Protein AF-A0A5A5RUM7-F1 (afdb_monomer_lite)

Secondary structu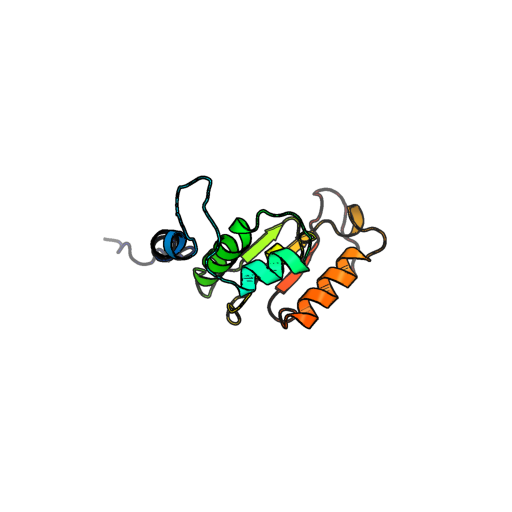re (DSSP, 8-state):
------------S-HHHHHHHGGGGEETTTSTT-EES-HHHHHHHHHH---S-TTHHHHHHHHHHT--TT--EEEESTT-HHHHHHHHTT-TT--EEEEE-HHHH-TTSHHHHHHHHHHHHTT-TTTEEEEEPPPTTSPPPP-

pLDDT: mean 83.19, std 17.46, range [32.47, 97.88]

Structure (mmCIF, N/CA/C/O backbone):
data_AF-A0A5A5RUM7-F1
#
_entry.id   AF-A0A5A5RUM7-F1
#
loop_
_atom_site.group_PDB
_atom_site.id
_atom_site.type_symbol
_atom_site.label_atom_id
_atom_site.label_alt_id
_atom_site.label_comp_id
_atom_site.label_asym_id
_atom_site.label_entity_id
_atom_site.label_seq_id
_atom_site.pdbx_PDB_ins_code
_atom_site.Cartn_x
_atom_site.Cartn_y
_atom_site.Cartn_z
_atom_site.occupancy
_atom_site.B_iso_or_equiv
_atom_site.auth_seq_id
_atom_site.auth_comp_id
_atom_site.auth_asym_id
_atom_site.auth_atom_id
_atom_site.pdbx_PDB_model_num
ATOM 1 N N . MET A 1 1 ? -45.996 -14.470 -1.135 1.00 35.06 1 MET A N 1
ATOM 2 C CA . MET A 1 1 ? -45.220 -14.104 0.067 1.00 35.06 1 MET A CA 1
ATOM 3 C C . MET A 1 1 ? -43.855 -14.765 -0.068 1.00 35.06 1 MET A C 1
ATOM 5 O O . MET A 1 1 ? -43.689 -15.907 0.328 1.00 35.06 1 MET A O 1
ATOM 9 N N . ILE A 1 2 ? -42.932 -14.109 -0.771 1.00 39.34 2 ILE A N 1
ATOM 10 C CA . ILE A 1 2 ? -41.553 -14.582 -0.943 1.00 39.34 2 ILE A CA 1
ATOM 11 C C . ILE A 1 2 ? -40.723 -13.673 -0.042 1.00 39.34 2 ILE A C 1
ATOM 13 O O . ILE A 1 2 ? -40.759 -12.455 -0.217 1.00 39.34 2 ILE A O 1
ATOM 17 N N . LYS A 1 3 ? -40.094 -14.249 0.985 1.00 40.69 3 LYS A N 1
ATOM 18 C CA . LYS A 1 3 ? -39.216 -13.523 1.906 1.00 40.69 3 LYS A CA 1
ATOM 19 C C . LYS A 1 3 ? -38.033 -12.973 1.110 1.00 40.69 3 LYS A C 1
ATOM 21 O O . LYS A 1 3 ? -37.339 -13.731 0.444 1.00 40.69 3 LYS A O 1
ATOM 26 N N . GLY A 1 4 ? -37.863 -11.655 1.143 1.00 46.56 4 GLY A N 1
ATOM 27 C CA . GLY A 1 4 ? -36.764 -10.930 0.507 1.00 46.56 4 GLY A CA 1
ATOM 28 C C . GLY A 1 4 ? -35.535 -10.855 1.408 1.00 46.56 4 GLY A C 1
ATOM 29 O O . GLY A 1 4 ? -35.043 -9.763 1.669 1.00 46.56 4 GLY A O 1
ATOM 30 N N . GLU A 1 5 ? -35.076 -11.999 1.899 1.00 52.84 5 GLU A N 1
ATOM 31 C CA . GLU A 1 5 ? -33.817 -12.143 2.634 1.00 52.84 5 GLU A CA 1
ATOM 32 C C . GLU A 1 5 ? -32.883 -12.993 1.759 1.00 52.84 5 GLU A C 1
ATOM 34 O O . GLU A 1 5 ? -33.361 -13.838 1.012 1.00 52.84 5 GLU A O 1
ATOM 39 N N . ASP A 1 6 ? -31.582 -12.708 1.788 1.00 45.00 6 ASP A N 1
ATOM 40 C CA . ASP A 1 6 ? -30.519 -13.276 0.932 1.00 45.00 6 ASP A CA 1
ATOM 41 C C . ASP A 1 6 ? -30.235 -12.549 -0.392 1.00 45.00 6 ASP A C 1
ATOM 43 O O . ASP A 1 6 ? -29.806 -13.132 -1.387 1.00 45.00 6 ASP A O 1
ATOM 47 N N . ARG A 1 7 ? -30.310 -11.213 -0.385 1.00 50.25 7 ARG A N 1
ATOM 48 C CA . ARG A 1 7 ? -29.242 -10.479 -1.076 1.00 50.25 7 ARG A CA 1
ATOM 49 C C . ARG A 1 7 ? -28.060 -10.456 -0.121 1.00 50.25 7 ARG A C 1
ATOM 51 O O . ARG A 1 7 ? -28.063 -9.661 0.816 1.00 50.25 7 ARG A O 1
ATOM 58 N N . HIS A 1 8 ? -27.066 -11.313 -0.357 1.00 49.88 8 HIS A N 1
ATOM 59 C CA . HIS A 1 8 ? -25.702 -11.048 0.091 1.00 49.88 8 HIS A CA 1
ATOM 60 C C . HIS A 1 8 ? -25.313 -9.680 -0.482 1.00 49.88 8 HIS A C 1
ATOM 62 O O . HIS A 1 8 ? -24.797 -9.574 -1.592 1.00 49.88 8 HIS A O 1
ATOM 68 N N . PHE A 1 9 ? -25.624 -8.604 0.239 1.00 50.50 9 PHE A N 1
ATOM 69 C CA . PHE A 1 9 ? -24.891 -7.364 0.091 1.00 50.50 9 PHE A CA 1
ATOM 70 C C . PHE A 1 9 ? -23.480 -7.731 0.530 1.00 50.50 9 PHE A C 1
ATOM 72 O O . PHE A 1 9 ? -23.192 -7.770 1.724 1.00 50.50 9 PHE A O 1
ATOM 79 N N . CYS A 1 10 ? -22.642 -8.101 -0.443 1.00 52.59 10 CYS A N 1
ATOM 80 C CA . CYS A 1 10 ? -21.201 -7.993 -0.314 1.00 52.59 10 CYS A CA 1
ATOM 81 C C . CYS A 1 10 ? -20.996 -6.569 0.194 1.00 52.59 10 CYS A C 1
ATOM 83 O O . CYS A 1 10 ? -21.284 -5.601 -0.519 1.00 52.59 10 CYS A O 1
ATOM 85 N N . LYS A 1 11 ? -20.710 -6.437 1.492 1.00 63.25 11 LYS A N 1
ATOM 86 C CA . LYS A 1 11 ? -20.293 -5.154 2.021 1.00 63.25 11 LYS A CA 1
ATOM 87 C C . LYS A 1 11 ? -19.013 -4.894 1.248 1.00 63.25 11 LYS A C 1
ATOM 89 O O . LYS A 1 11 ? -18.061 -5.638 1.410 1.00 63.25 11 LYS A O 1
ATOM 94 N N . SER A 1 12 ? -19.027 -3.922 0.348 1.00 79.44 12 SER A N 1
ATOM 95 C CA . SER A 1 12 ? -17.774 -3.407 -0.180 1.00 79.44 12 SER A CA 1
ATOM 96 C C . SER A 1 12 ? -16.943 -2.859 0.989 1.00 79.44 12 SER A C 1
ATOM 98 O O . SER A 1 12 ? -17.486 -2.729 2.095 1.00 79.44 12 SER A O 1
ATOM 100 N N . MET A 1 13 ? -15.683 -2.493 0.747 1.00 89.44 13 MET A N 1
ATOM 101 C CA . MET A 1 13 ? -14.801 -1.760 1.669 1.00 89.44 13 MET A CA 1
ATOM 102 C C . MET A 1 13 ? -15.594 -0.943 2.696 1.00 89.44 13 MET A C 1
ATOM 104 O O . MET A 1 13 ? -16.525 -0.225 2.313 1.00 89.44 13 MET A O 1
ATOM 108 N N . ASP A 1 14 ? -15.232 -1.041 3.981 1.00 94.00 14 ASP A N 1
ATOM 109 C CA . ASP A 1 14 ? -15.884 -0.320 5.080 1.00 94.00 14 ASP A CA 1
ATOM 110 C C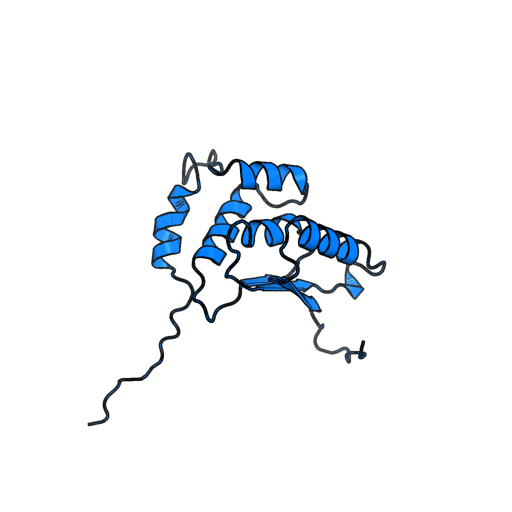 . ASP A 1 14 ? -15.710 1.195 4.904 1.00 94.00 14 ASP A C 1
ATOM 112 O O . ASP A 1 14 ? -14.806 1.837 5.444 1.00 94.00 14 ASP A O 1
ATOM 116 N N . LEU A 1 15 ? -16.582 1.758 4.071 1.00 92.69 15 LEU A N 1
ATOM 117 C CA . LEU A 1 15 ? -16.517 3.136 3.624 1.00 92.69 15 LEU A CA 1
ATOM 118 C C . LEU A 1 15 ? -16.783 4.085 4.785 1.00 92.69 15 LEU A C 1
ATOM 120 O O . LEU A 1 15 ? -16.205 5.166 4.833 1.00 92.69 15 LEU A O 1
ATOM 124 N N . GLN A 1 16 ? -17.624 3.671 5.733 1.00 94.38 16 GLN A N 1
ATOM 125 C CA . GLN A 1 16 ? -17.881 4.449 6.931 1.00 94.38 16 GLN A CA 1
ATOM 126 C C . GLN A 1 16 ? -16.600 4.573 7.760 1.00 94.38 16 GLN A C 1
ATOM 128 O O . GLN A 1 16 ? -16.158 5.690 8.024 1.00 94.38 16 GLN A O 1
ATOM 133 N N . LYS A 1 17 ? -15.944 3.449 8.078 1.00 95.75 17 LYS A N 1
ATOM 134 C CA . LYS A 1 17 ? -14.659 3.451 8.788 1.00 95.75 17 LYS A CA 1
ATOM 135 C C . LYS A 1 17 ? -13.600 4.258 8.038 1.00 95.75 17 LYS A C 1
ATOM 137 O O . LYS A 1 17 ? -12.864 5.014 8.669 1.00 95.75 17 LYS A O 1
ATOM 142 N N . PHE A 1 18 ? -13.525 4.124 6.713 1.00 96.81 18 PHE A N 1
ATOM 143 C CA . PHE A 1 18 ? -12.581 4.882 5.894 1.00 96.81 18 PHE A CA 1
ATOM 144 C C . PHE A 1 18 ? -12.810 6.393 6.026 1.00 96.81 18 PHE A C 1
ATOM 146 O O . PHE A 1 18 ? -11.884 7.122 6.371 1.00 96.81 18 PHE A O 1
ATOM 153 N N . LEU A 1 19 ? -14.043 6.868 5.818 1.00 96.25 19 LEU A N 1
ATOM 154 C CA . LEU A 1 19 ? -14.380 8.294 5.889 1.00 96.25 19 LEU A CA 1
ATOM 155 C C . LEU A 1 19 ? -14.189 8.876 7.296 1.00 96.25 19 LEU A C 1
ATOM 157 O O . LEU A 1 19 ? -13.737 10.011 7.428 1.00 96.25 19 LEU A O 1
ATOM 161 N N . GLU A 1 20 ? -14.493 8.105 8.342 1.00 97.75 20 GLU A N 1
ATOM 162 C CA . GLU A 1 20 ? -14.311 8.526 9.736 1.00 97.75 20 GLU A CA 1
ATOM 163 C C . GLU A 1 20 ? -12.829 8.615 10.132 1.00 97.75 20 GLU A C 1
ATOM 165 O O . GLU A 1 20 ? -12.432 9.525 10.868 1.00 97.75 20 GLU A O 1
ATOM 170 N N . LYS A 1 21 ? -11.997 7.681 9.654 1.00 97.88 21 LYS A N 1
ATOM 171 C CA . LYS A 1 21 ? -10.576 7.597 10.025 1.00 97.88 21 LYS A CA 1
ATOM 172 C C . LYS A 1 21 ? -9.648 8.412 9.137 1.00 97.88 21 LYS A C 1
ATOM 174 O O . LYS A 1 21 ? -8.554 8.745 9.590 1.00 97.88 21 LYS A O 1
ATOM 179 N N . LEU A 1 22 ? -10.051 8.734 7.908 1.00 96.88 22 LEU A N 1
ATOM 180 C CA . LEU A 1 22 ? -9.183 9.412 6.947 1.00 96.88 22 LEU A CA 1
ATOM 181 C C . LEU A 1 22 ? -8.674 10.770 7.454 1.00 96.88 22 LEU A C 1
ATOM 183 O O . LEU A 1 22 ? -7.459 10.960 7.429 1.00 96.88 22 LEU A O 1
ATOM 187 N N . PRO A 1 23 ? -9.512 11.674 8.004 1.00 97.38 23 PRO A N 1
ATOM 188 C CA . PRO A 1 23 ? -9.024 12.936 8.563 1.00 97.38 23 PRO A CA 1
ATOM 189 C C . PRO A 1 23 ? -7.996 12.755 9.685 1.00 97.38 23 PRO A C 1
ATOM 191 O O . PRO A 1 23 ? -7.132 13.601 9.871 1.00 97.38 23 PRO A O 1
ATOM 194 N N . GLN A 1 24 ? -8.065 11.639 10.416 1.00 97.50 24 GLN A N 1
ATOM 195 C CA . GLN A 1 24 ? -7.183 11.332 11.547 1.00 97.50 24 GLN A CA 1
ATOM 196 C C . GLN A 1 24 ? -5.788 10.867 11.109 1.00 97.50 24 GLN A C 1
ATOM 198 O O . GLN A 1 24 ? -4.930 10.663 11.960 1.00 97.50 24 GLN A O 1
ATOM 203 N N . GLN A 1 25 ? -5.560 10.664 9.807 1.00 96.94 25 GLN A N 1
ATOM 204 C CA . GLN A 1 25 ? -4.245 10.306 9.267 1.00 96.94 25 GLN A CA 1
ATOM 205 C C . GLN A 1 25 ? -3.371 11.533 8.974 1.00 96.94 25 GLN A C 1
ATOM 207 O O . GLN A 1 25 ? -2.193 11.378 8.643 1.00 96.94 25 GLN A O 1
ATOM 212 N N . TYR A 1 26 ? -3.931 12.742 9.091 1.00 96.75 26 TYR A N 1
ATOM 213 C CA . TYR A 1 26 ? -3.279 13.972 8.664 1.00 96.75 26 TYR A CA 1
ATOM 214 C C . TYR A 1 26 ? -3.368 15.079 9.710 1.00 96.75 26 TYR A C 1
ATOM 216 O O . TYR A 1 26 ? -4.381 15.246 10.389 1.00 96.75 26 TYR A O 1
ATOM 224 N N . GLN A 1 27 ? -2.311 15.881 9.784 1.00 96.69 27 GLN A N 1
ATOM 225 C CA . GLN A 1 27 ? -2.348 17.191 10.426 1.00 96.69 27 GLN A CA 1
ATOM 226 C C . GLN A 1 27 ? -2.967 18.198 9.455 1.00 96.69 27 GLN A C 1
ATOM 228 O O . GLN A 1 27 ? -2.820 18.054 8.239 1.00 96.69 27 GLN A O 1
ATOM 233 N N . ASP A 1 28 ? -3.657 19.209 9.988 1.00 95.38 28 ASP A N 1
ATOM 234 C CA . ASP A 1 28 ? -4.290 20.280 9.207 1.00 95.38 28 ASP A CA 1
ATOM 235 C C . ASP A 1 28 ? -5.203 19.768 8.075 1.00 95.38 28 ASP A C 1
ATOM 237 O O . ASP A 1 28 ? -5.189 20.278 6.951 1.00 95.38 28 ASP A O 1
ATOM 241 N N . TRP A 1 29 ? -6.003 18.733 8.358 1.00 95.19 29 TRP A N 1
ATOM 242 C CA . TRP A 1 29 ? -6.921 18.136 7.385 1.00 95.19 29 TRP A CA 1
ATOM 243 C C . TRP A 1 29 ? -7.795 19.188 6.680 1.00 95.19 29 TRP A C 1
ATOM 245 O O . TRP A 1 29 ? -8.413 20.043 7.315 1.00 95.19 29 TRP A O 1
ATOM 255 N N . GLY A 1 30 ? -7.865 19.103 5.348 1.00 91.94 30 GLY A N 1
ATOM 256 C CA . GLY A 1 30 ? -8.619 20.038 4.506 1.00 91.94 30 GLY A CA 1
ATOM 257 C C . GLY A 1 30 ? -7.890 21.349 4.177 1.00 91.94 30 GLY A C 1
ATOM 258 O O . GLY A 1 30 ? -8.422 22.158 3.417 1.00 91.94 30 GLY A O 1
ATOM 259 N N . SER A 1 31 ? -6.679 21.560 4.699 1.00 94.62 31 SER A N 1
ATOM 260 C CA . SER A 1 31 ? -5.817 22.702 4.372 1.00 94.62 31 SER A CA 1
ATOM 261 C C . SER A 1 31 ? -4.834 22.373 3.238 1.00 94.62 31 SER A C 1
ATOM 263 O O . SER A 1 31 ? -4.384 21.232 3.129 1.00 94.62 31 SER A O 1
ATOM 265 N N . PRO A 1 32 ? -4.378 23.362 2.444 1.00 89.94 32 PRO A N 1
ATOM 266 C CA . PRO A 1 32 ? -3.219 23.197 1.560 1.00 89.94 32 PRO A CA 1
ATOM 267 C C . PRO A 1 32 ? -1.920 22.806 2.288 1.00 89.94 32 PRO A C 1
ATOM 269 O O . PRO A 1 32 ? -0.984 22.331 1.651 1.00 89.94 32 PRO A O 1
ATOM 272 N N . LEU A 1 33 ? -1.850 23.023 3.607 1.00 90.50 33 LEU A N 1
ATOM 273 C CA . LEU A 1 33 ? -0.704 22.662 4.452 1.00 90.50 33 LEU A CA 1
ATOM 274 C C . LEU A 1 33 ? -0.792 21.241 5.030 1.00 90.50 33 LEU A C 1
ATOM 276 O O . LEU A 1 33 ? 0.089 20.841 5.788 1.00 90.50 33 LEU A O 1
ATOM 280 N N . MET A 1 34 ? -1.828 20.481 4.664 1.00 93.31 34 MET A N 1
ATOM 281 C CA . MET A 1 34 ? -2.051 19.123 5.145 1.00 93.31 34 MET A CA 1
ATOM 282 C C . MET A 1 34 ? -0.808 18.240 4.971 1.00 93.31 34 MET A C 1
ATOM 284 O O . MET A 1 34 ? -0.137 18.256 3.930 1.00 93.31 34 MET A O 1
ATOM 288 N N . SER A 1 35 ? -0.514 17.452 6.003 1.00 92.50 35 SER A N 1
ATOM 289 C CA . SER A 1 35 ? 0.635 16.546 6.022 1.00 92.50 35 SER A CA 1
ATOM 290 C C . SER A 1 35 ? 0.320 15.235 6.747 1.00 92.50 35 SER A C 1
ATOM 292 O O . SER A 1 35 ? -0.535 15.228 7.636 1.00 92.50 35 SER A O 1
ATOM 294 N N . PRO A 1 36 ? 0.968 14.114 6.379 1.00 93.19 36 PRO A N 1
ATOM 295 C CA . PRO A 1 36 ? 0.792 12.841 7.070 1.00 93.19 36 PRO A CA 1
ATOM 296 C C . PRO A 1 36 ? 1.203 12.922 8.541 1.00 93.19 36 PRO A C 1
ATOM 298 O O . PRO A 1 36 ? 2.196 13.563 8.875 1.00 93.19 36 PRO A O 1
ATOM 301 N N . ILE A 1 37 ? 0.487 12.209 9.411 1.00 95.56 37 ILE A N 1
ATOM 302 C CA . ILE A 1 37 ? 0.902 12.020 10.810 1.00 95.56 37 ILE A CA 1
ATOM 303 C C . ILE A 1 37 ? 1.931 10.890 10.940 1.00 95.56 37 ILE A C 1
ATOM 305 O O . ILE A 1 37 ? 2.830 10.978 11.772 1.00 95.56 37 ILE A O 1
ATOM 309 N N . SER A 1 38 ? 1.814 9.824 10.138 1.00 93.19 38 SER A N 1
ATOM 310 C CA . SER A 1 38 ? 2.719 8.671 10.227 1.00 93.19 38 SER A CA 1
ATOM 311 C C . SER A 1 38 ? 4.127 9.025 9.745 1.00 93.19 38 SER A C 1
ATOM 313 O O . SER A 1 38 ? 4.357 9.285 8.560 1.00 93.19 38 SER A O 1
ATOM 315 N N . GLU A 1 39 ? 5.084 8.964 10.668 1.00 91.31 39 GLU A N 1
ATOM 316 C CA . GLU A 1 39 ? 6.505 9.141 10.375 1.00 91.31 39 GLU A CA 1
ATOM 317 C C . GLU A 1 39 ? 7.030 8.013 9.478 1.00 91.31 39 GLU A C 1
ATOM 319 O O . GLU A 1 39 ? 7.743 8.275 8.516 1.00 91.31 39 GLU A O 1
ATOM 324 N N . GLN A 1 40 ? 6.611 6.766 9.711 1.00 91.19 40 GLN A N 1
ATOM 325 C CA . GLN A 1 40 ? 7.054 5.602 8.936 1.00 91.19 40 GLN A CA 1
ATOM 326 C C . GLN A 1 40 ? 6.657 5.717 7.462 1.00 91.19 40 GLN A C 1
ATOM 328 O O . GLN A 1 40 ? 7.489 5.516 6.579 1.00 91.19 40 GLN A O 1
ATOM 333 N N . LEU A 1 41 ? 5.403 6.090 7.182 1.00 89.88 41 LEU A N 1
ATOM 334 C CA . LEU A 1 41 ? 4.937 6.292 5.808 1.00 89.88 41 LEU A CA 1
ATOM 335 C C . LEU A 1 41 ? 5.587 7.520 5.158 1.00 89.88 41 LEU A C 1
ATOM 337 O O . LEU A 1 41 ? 5.840 7.510 3.953 1.00 89.88 41 LEU A O 1
ATOM 341 N N . THR A 1 42 ? 5.911 8.547 5.946 1.00 88.56 42 THR A N 1
ATOM 342 C CA . THR A 1 42 ? 6.662 9.716 5.468 1.00 88.56 42 THR A CA 1
ATOM 343 C C . THR A 1 42 ? 8.079 9.317 5.054 1.00 88.56 42 THR A C 1
ATOM 345 O O . THR A 1 42 ? 8.464 9.549 3.909 1.00 88.56 42 THR A O 1
ATOM 348 N N . LEU A 1 43 ? 8.811 8.608 5.916 1.00 88.25 43 LEU A N 1
ATOM 349 C CA . LEU A 1 43 ? 10.153 8.093 5.624 1.00 88.25 43 LEU A CA 1
ATOM 350 C C . LEU A 1 43 ? 10.152 7.125 4.432 1.00 88.25 43 LEU A C 1
ATOM 352 O O . LEU A 1 43 ? 11.049 7.167 3.589 1.00 88.25 43 LEU A O 1
ATOM 356 N N . LEU A 1 44 ? 9.127 6.274 4.311 1.00 87.38 44 LEU A N 1
ATOM 357 C CA . LEU A 1 44 ? 8.955 5.397 3.151 1.00 87.38 44 LEU A CA 1
ATOM 358 C C . LEU A 1 44 ? 8.781 6.205 1.854 1.00 87.38 44 LEU A C 1
ATOM 360 O O . LEU A 1 44 ? 9.351 5.845 0.819 1.00 87.38 44 LEU A O 1
ATOM 364 N N . SER A 1 45 ? 8.018 7.302 1.895 1.00 84.94 45 SER A N 1
ATOM 365 C CA . SER A 1 45 ? 7.824 8.180 0.733 1.00 84.94 45 SER A CA 1
ATOM 366 C C . SER A 1 45 ? 9.126 8.855 0.297 1.00 84.94 45 SER A C 1
ATOM 368 O O . SER A 1 45 ? 9.413 8.928 -0.897 1.00 84.94 45 SER A O 1
ATOM 370 N N . GLU A 1 46 ? 9.969 9.241 1.256 1.00 84.12 46 GLU A N 1
ATOM 371 C CA . GLU A 1 46 ? 11.287 9.822 0.997 1.00 84.12 46 GLU A CA 1
ATOM 372 C C . GLU A 1 46 ? 12.263 8.783 0.426 1.00 84.12 46 GLU A C 1
ATOM 374 O O . GLU A 1 46 ? 12.939 9.051 -0.569 1.00 84.12 46 GLU A O 1
ATOM 379 N N . LYS A 1 47 ? 12.294 7.568 0.998 1.00 80.19 47 LYS A N 1
ATOM 380 C CA . LYS A 1 47 ? 13.183 6.473 0.566 1.00 80.19 47 LYS A CA 1
ATOM 381 C C . LYS A 1 47 ? 12.868 5.988 -0.845 1.00 80.19 47 LYS A C 1
ATOM 383 O O . LYS A 1 47 ? 13.773 5.668 -1.612 1.00 80.19 47 LYS A O 1
ATOM 388 N N . THR A 1 48 ? 11.587 5.884 -1.188 1.00 74.62 48 THR A N 1
ATOM 389 C CA . THR A 1 48 ? 11.184 5.255 -2.453 1.00 74.62 48 THR A CA 1
ATOM 390 C C . THR A 1 48 ? 11.354 6.175 -3.660 1.00 74.62 48 THR A C 1
ATOM 392 O O . THR A 1 48 ? 11.314 5.669 -4.784 1.00 74.62 48 THR A O 1
ATOM 395 N N . ALA A 1 49 ? 11.577 7.487 -3.447 1.00 60.06 49 ALA A N 1
ATOM 396 C CA . ALA A 1 49 ? 11.826 8.546 -4.444 1.00 60.06 49 ALA A CA 1
ATOM 397 C C . ALA A 1 49 ? 10.862 8.560 -5.651 1.00 60.06 49 ALA A C 1
ATOM 399 O O . ALA A 1 49 ? 11.052 9.283 -6.632 1.00 60.06 49 ALA A O 1
ATOM 400 N N . SER A 1 50 ? 9.809 7.750 -5.598 1.00 58.19 50 SER A N 1
ATOM 401 C CA . SER A 1 50 ? 8.786 7.659 -6.610 1.00 58.19 50 SER A CA 1
ATOM 402 C C . SER A 1 50 ? 7.782 8.745 -6.303 1.00 58.19 50 SER A C 1
ATOM 404 O O . SER A 1 50 ? 7.252 8.779 -5.200 1.00 58.19 50 SER A O 1
ATOM 406 N N . TYR A 1 51 ? 7.496 9.597 -7.284 1.00 53.94 51 TYR A N 1
ATOM 407 C CA . TYR A 1 51 ? 6.322 10.461 -7.258 1.00 53.94 51 TYR A CA 1
ATOM 408 C C . TYR A 1 51 ? 5.093 9.553 -7.065 1.00 53.94 51 TYR A C 1
ATOM 410 O O . TYR A 1 51 ? 4.698 8.824 -7.985 1.00 53.94 51 TYR A O 1
ATOM 418 N N . PRO A 1 52 ? 4.543 9.492 -5.852 1.00 62.38 52 PRO A N 1
ATOM 419 C CA . PRO A 1 52 ? 3.359 10.283 -5.564 1.00 62.38 52 PRO A CA 1
ATOM 420 C C . PRO A 1 52 ? 3.590 11.311 -4.456 1.00 62.38 52 PRO A C 1
ATOM 422 O O . PRO A 1 52 ? 4.605 11.313 -3.771 1.00 62.38 52 PRO A O 1
ATOM 425 N N . ASP A 1 53 ? 2.602 12.186 -4.300 1.00 72.12 53 ASP A N 1
ATOM 426 C CA . ASP A 1 53 ? 2.457 13.070 -3.147 1.00 72.12 53 ASP A CA 1
ATOM 427 C C . ASP A 1 53 ? 2.576 12.259 -1.838 1.00 72.12 53 ASP A C 1
ATOM 429 O O . ASP A 1 53 ? 1.909 11.232 -1.698 1.00 72.12 53 ASP A O 1
ATOM 433 N N . ARG A 1 54 ? 3.401 12.713 -0.879 1.00 81.44 54 ARG A N 1
ATOM 434 C CA . ARG A 1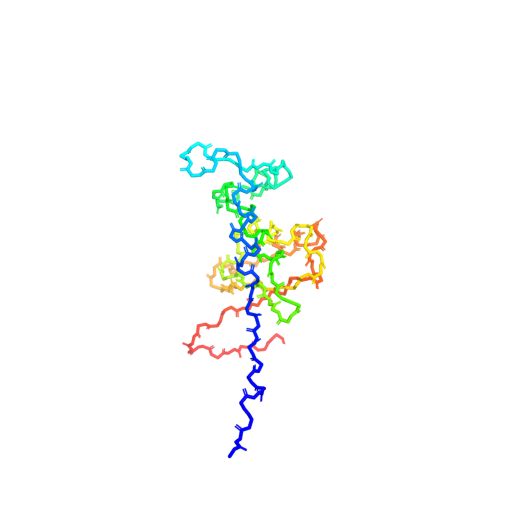 54 ? 3.548 12.134 0.478 1.00 81.44 54 ARG A CA 1
ATOM 435 C C . ARG A 1 54 ? 2.200 11.8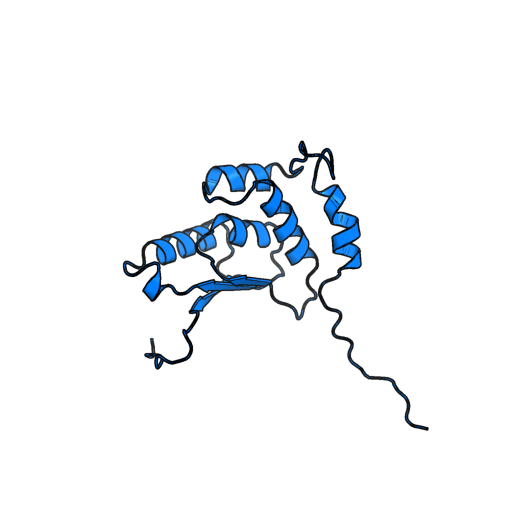93 1.165 1.00 81.44 54 ARG A C 1
ATOM 437 O O . ARG A 1 54 ? 2.055 10.980 1.972 1.00 81.44 54 ARG A O 1
ATOM 444 N N . ASN A 1 55 ? 1.191 12.684 0.805 1.00 89.00 55 ASN A N 1
ATOM 445 C CA . ASN A 1 55 ? -0.162 12.554 1.319 1.00 89.00 55 ASN A CA 1
ATOM 446 C C . ASN A 1 55 ? -0.888 11.298 0.816 1.00 89.00 55 ASN A C 1
ATOM 448 O O . ASN A 1 55 ? -1.866 10.883 1.428 1.00 89.00 55 ASN A O 1
ATOM 452 N N . LEU A 1 56 ? -0.436 10.667 -0.269 1.00 91.00 56 LEU A N 1
ATOM 453 C CA . LEU A 1 56 ? -1.097 9.497 -0.844 1.00 91.00 56 LEU A CA 1
ATOM 454 C C . LEU A 1 56 ? -0.897 8.232 -0.001 1.00 91.00 56 LEU A C 1
ATOM 456 O O . LEU A 1 56 ? -1.781 7.382 0.040 1.00 91.00 56 LEU A O 1
ATOM 460 N N . PHE A 1 57 ? 0.248 8.082 0.665 1.00 93.44 57 PHE A N 1
ATOM 461 C CA . PHE A 1 57 ? 0.599 6.825 1.331 1.00 93.44 57 PHE A CA 1
ATOM 462 C C . PHE A 1 57 ? -0.362 6.468 2.477 1.00 93.44 57 PHE A C 1
ATOM 464 O O . PHE A 1 57 ? -0.905 5.363 2.441 1.00 93.44 57 PHE A O 1
ATOM 471 N N . PRO A 1 58 ? -0.677 7.376 3.427 1.00 94.44 58 PRO A N 1
ATOM 472 C CA . PRO A 1 58 ? -1.668 7.085 4.465 1.00 94.44 58 PRO A CA 1
ATOM 473 C C . PRO A 1 58 ? -3.073 6.822 3.911 1.00 94.44 58 PRO A C 1
ATOM 475 O O . PRO A 1 58 ? -3.795 5.990 4.453 1.00 94.44 58 PRO A O 1
ATOM 478 N N . LEU A 1 59 ? -3.456 7.483 2.811 1.00 95.38 59 LEU A N 1
ATOM 479 C CA . LEU A 1 59 ? -4.746 7.261 2.151 1.00 95.38 59 LEU A CA 1
ATOM 480 C C . LEU A 1 59 ? -4.849 5.823 1.629 1.00 95.38 59 LEU A C 1
ATOM 482 O O . LEU A 1 59 ? -5.833 5.140 1.907 1.00 95.38 59 LEU A O 1
ATOM 486 N N . LEU A 1 60 ? -3.841 5.363 0.882 1.00 95.44 60 LEU A N 1
ATOM 487 C CA . LEU A 1 60 ? -3.822 4.004 0.335 1.00 95.44 60 LEU A CA 1
ATOM 488 C C . LEU A 1 60 ? -3.744 2.957 1.444 1.00 95.44 60 LEU A C 1
ATOM 490 O O . LEU A 1 60 ? -4.477 1.972 1.405 1.00 95.44 60 LEU A O 1
ATOM 494 N N . ASN A 1 61 ? -2.907 3.202 2.450 1.00 96.50 61 ASN A N 1
ATOM 495 C CA . ASN A 1 61 ? -2.782 2.333 3.610 1.00 96.50 61 ASN A CA 1
ATOM 496 C C . ASN A 1 61 ? -4.120 2.157 4.345 1.00 96.50 61 ASN A C 1
ATOM 498 O O . ASN A 1 61 ? -4.550 1.035 4.617 1.00 96.50 61 ASN A O 1
ATOM 502 N N . LEU A 1 62 ? -4.830 3.263 4.595 1.00 97.62 62 LEU A N 1
ATOM 503 C CA . LEU A 1 62 ? -6.135 3.222 5.245 1.00 97.62 62 LEU A CA 1
ATOM 504 C C . LEU A 1 62 ? -7.190 2.524 4.378 1.00 97.62 62 LEU A C 1
ATOM 506 O O . LEU A 1 62 ? -8.040 1.818 4.920 1.00 97.62 62 LEU A O 1
ATOM 510 N N . ALA A 1 63 ? -7.149 2.702 3.053 1.00 96.50 63 ALA A N 1
ATOM 511 C CA . ALA A 1 63 ? -8.066 2.019 2.142 1.00 96.50 63 ALA A CA 1
ATOM 512 C C . ALA A 1 63 ? -7.918 0.493 2.254 1.00 96.50 63 ALA A C 1
ATOM 514 O O . ALA A 1 63 ? -8.917 -0.205 2.423 1.00 96.50 63 ALA A O 1
ATOM 515 N N . VAL A 1 64 ? -6.680 -0.016 2.267 1.00 96.75 64 VAL A N 1
ATOM 516 C CA . VAL A 1 64 ? -6.392 -1.448 2.462 1.00 96.75 64 VAL A CA 1
ATOM 517 C C . VAL A 1 64 ? -6.851 -1.932 3.841 1.00 96.75 64 VAL A C 1
ATOM 519 O O . VAL A 1 64 ? -7.518 -2.961 3.942 1.00 96.75 64 VAL A O 1
ATOM 522 N N . ALA A 1 65 ? -6.612 -1.151 4.898 1.00 96.69 65 ALA A N 1
ATOM 523 C CA . ALA A 1 65 ? -7.067 -1.459 6.260 1.00 96.69 65 ALA A CA 1
ATOM 524 C C . ALA A 1 65 ? -8.606 -1.498 6.424 1.00 96.69 65 ALA A C 1
ATOM 526 O O . ALA A 1 65 ? -9.129 -1.920 7.470 1.00 96.69 65 ALA A O 1
ATOM 527 N N . CYS A 1 66 ? -9.348 -0.999 5.431 1.00 96.12 66 CYS A N 1
ATOM 528 C CA . CYS A 1 66 ? -10.810 -0.969 5.406 1.00 96.12 66 CYS A CA 1
ATOM 529 C C . CYS A 1 66 ? -11.425 -1.999 4.450 1.00 96.12 66 CYS A C 1
ATOM 531 O O . CYS A 1 66 ? -12.652 -2.074 4.383 1.00 96.12 66 CYS A O 1
ATOM 533 N N . LEU A 1 67 ? -10.622 -2.799 3.743 1.00 94.81 67 LEU A N 1
ATOM 534 C CA . LEU A 1 67 ? -11.134 -3.899 2.926 1.00 94.81 67 LEU A CA 1
ATOM 535 C C . LEU A 1 67 ? -11.856 -4.940 3.785 1.00 94.81 67 LEU A C 1
ATOM 537 O O . LEU A 1 67 ? -11.461 -5.220 4.924 1.00 94.81 67 LEU A O 1
ATOM 541 N N . GLN A 1 68 ? -12.906 -5.536 3.226 1.00 91.38 68 GLN A N 1
ATOM 542 C CA . GLN A 1 68 ? -13.476 -6.753 3.794 1.00 91.38 68 GLN A CA 1
ATOM 543 C C . GLN A 1 68 ? -12.546 -7.958 3.558 1.00 91.38 68 GLN A C 1
ATOM 545 O O . GLN A 1 68 ? -11.702 -7.920 2.662 1.00 91.38 68 GLN A O 1
ATOM 550 N N . PRO A 1 69 ? -12.674 -9.045 4.344 1.00 88.06 69 PRO A N 1
ATOM 551 C CA . PRO A 1 69 ? -11.819 -10.228 4.200 1.00 88.06 69 PRO A CA 1
ATOM 552 C C . PRO A 1 69 ? -11.845 -10.893 2.815 1.00 88.06 69 PRO A C 1
ATOM 554 O O . PRO A 1 69 ? -10.892 -11.578 2.461 1.00 88.06 69 PRO A O 1
ATOM 557 N N . ASP A 1 70 ? -12.927 -10.724 2.054 1.00 89.06 70 ASP A N 1
ATOM 558 C CA . ASP A 1 70 ? -13.117 -11.268 0.706 1.00 89.06 70 ASP A CA 1
ATOM 559 C C . ASP A 1 70 ? -12.734 -10.289 -0.418 1.00 89.06 70 ASP A C 1
ATOM 561 O O . ASP A 1 70 ? -12.858 -10.620 -1.599 1.00 89.06 70 ASP A O 1
ATOM 565 N N . GLU A 1 71 ? -12.240 -9.099 -0.072 1.00 91.81 71 GLU A N 1
ATOM 566 C CA . GLU A 1 71 ? -11.787 -8.097 -1.029 1.00 91.81 71 GLU A CA 1
ATOM 567 C C . GLU A 1 71 ? -10.264 -8.082 -1.174 1.00 91.81 71 GLU A C 1
ATOM 569 O O . GLU A 1 71 ? -9.507 -8.428 -0.268 1.00 91.81 71 GLU A O 1
ATOM 574 N N . VAL A 1 72 ? -9.810 -7.618 -2.338 1.00 93.38 72 VAL A N 1
ATOM 575 C CA . VAL A 1 72 ? -8.389 -7.449 -2.647 1.00 93.38 72 VAL A CA 1
ATOM 576 C C . VAL A 1 72 ? -8.119 -6.038 -3.140 1.00 93.38 72 VAL A C 1
ATOM 578 O O . VAL A 1 72 ? -8.897 -5.470 -3.911 1.00 93.38 72 VAL A O 1
ATOM 581 N N . TYR A 1 73 ? -6.981 -5.478 -2.741 1.00 95.25 73 TYR A N 1
ATOM 582 C CA . TYR A 1 73 ? -6.496 -4.230 -3.322 1.00 95.25 73 TYR A CA 1
ATOM 583 C C . TYR A 1 73 ? -5.842 -4.503 -4.676 1.00 95.25 73 TYR A C 1
ATOM 585 O O . TYR A 1 73 ? -5.109 -5.475 -4.841 1.00 95.25 73 TYR A O 1
ATOM 593 N N . CYS A 1 74 ? -6.069 -3.637 -5.659 1.00 94.00 74 CYS A N 1
ATOM 594 C CA . CYS A 1 74 ? -5.446 -3.754 -6.971 1.00 94.00 74 CYS A CA 1
ATOM 595 C C . CYS A 1 74 ? -4.871 -2.405 -7.396 1.00 94.00 74 CYS A C 1
ATOM 597 O O . CYS A 1 74 ? -5.610 -1.430 -7.535 1.00 94.00 74 CYS A O 1
ATOM 599 N N . GLN A 1 75 ? -3.562 -2.359 -7.644 1.00 92.88 75 GLN A N 1
ATOM 600 C CA . GLN A 1 75 ? -2.896 -1.192 -8.208 1.00 92.88 75 GLN A CA 1
ATOM 601 C C . GLN A 1 75 ? -2.535 -1.448 -9.668 1.00 92.88 75 GLN A C 1
ATOM 603 O O . GLN A 1 75 ? -1.623 -2.216 -9.973 1.00 92.88 75 GLN A O 1
ATOM 608 N N . VAL A 1 76 ? -3.205 -0.736 -10.572 1.00 90.69 76 VAL A N 1
ATOM 609 C CA . VAL A 1 76 ? -2.813 -0.665 -11.984 1.00 90.69 76 VAL A CA 1
ATOM 610 C C . VAL A 1 76 ? -1.739 0.409 -12.146 1.00 90.69 76 VAL A C 1
ATOM 612 O O . VAL A 1 76 ? -1.940 1.554 -11.747 1.00 90.69 76 VAL A O 1
ATOM 615 N N . GLY A 1 77 ? -0.601 0.045 -12.733 1.00 87.50 77 GLY A N 1
ATOM 616 C CA . GLY A 1 77 ? 0.590 0.890 -12.787 1.00 87.50 77 GLY A CA 1
ATOM 617 C C . GLY A 1 77 ? 1.473 0.707 -11.550 1.00 87.50 77 GLY A C 1
ATOM 618 O O .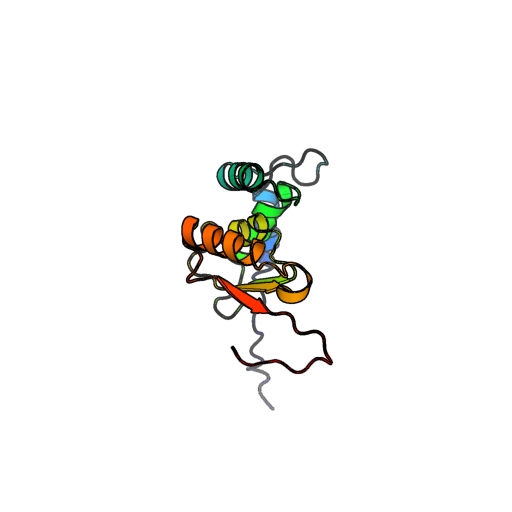 GLY A 1 77 ? 1.630 1.632 -10.746 1.00 87.50 77 GLY A O 1
ATOM 619 N N . CYS A 1 78 ? 2.018 -0.496 -11.344 1.00 83.75 78 CYS A N 1
ATOM 620 C CA . CYS A 1 78 ? 2.728 -0.846 -10.107 1.00 83.75 78 CYS A CA 1
ATOM 621 C C . CYS A 1 78 ? 4.225 -0.497 -10.086 1.00 83.75 78 CYS A C 1
ATOM 623 O O . CYS A 1 78 ? 4.863 -0.653 -9.050 1.00 83.75 78 CYS A O 1
ATOM 625 N N . PHE A 1 79 ? 4.786 0.077 -11.158 1.00 81.31 79 PHE A N 1
ATOM 626 C CA . PHE A 1 79 ? 6.151 0.629 -11.110 1.00 81.31 79 PHE A CA 1
ATOM 627 C C . PHE A 1 79 ? 6.292 1.868 -10.216 1.00 81.31 79 PHE A C 1
ATOM 629 O O . PHE A 1 79 ? 7.408 2.300 -9.924 1.00 81.31 79 PHE A O 1
ATOM 636 N N . ARG A 1 80 ? 5.183 2.427 -9.716 1.00 77.25 80 ARG A N 1
ATOM 637 C CA . ARG A 1 80 ? 5.198 3.333 -8.558 1.00 77.25 80 ARG A CA 1
ATOM 638 C C . ARG A 1 80 ? 5.320 2.506 -7.275 1.00 77.25 80 ARG A C 1
ATOM 640 O O . ARG A 1 80 ? 4.363 2.368 -6.521 1.00 77.25 80 ARG A O 1
ATOM 647 N N . ARG A 1 81 ? 6.509 1.936 -7.080 1.00 85.25 81 ARG A N 1
ATOM 648 C CA . ARG A 1 81 ? 6.842 0.929 -6.057 1.00 85.25 81 ARG A CA 1
ATOM 649 C C . ARG A 1 81 ? 6.381 1.333 -4.655 1.00 85.25 81 ARG A C 1
ATOM 651 O O . ARG A 1 81 ? 5.687 0.572 -3.986 1.00 85.25 81 ARG A O 1
ATOM 658 N N . GLY A 1 82 ? 6.674 2.575 -4.259 1.00 88.50 82 GLY A N 1
ATOM 659 C CA . GLY A 1 82 ? 6.379 3.063 -2.914 1.00 88.50 82 GLY A CA 1
ATOM 660 C C . GLY A 1 82 ? 4.893 3.090 -2.567 1.00 88.50 82 GLY A C 1
ATOM 661 O O . GLY A 1 82 ? 4.544 2.801 -1.431 1.00 88.50 82 GLY A O 1
ATOM 662 N N . SER A 1 83 ? 4.001 3.356 -3.529 1.00 90.50 83 SER A N 1
ATOM 663 C CA . SER A 1 83 ? 2.561 3.379 -3.242 1.00 90.50 83 SER A CA 1
ATOM 664 C C . SER A 1 83 ? 1.997 1.983 -2.987 1.00 90.50 83 SER A C 1
ATOM 666 O O . SER A 1 83 ? 1.098 1.837 -2.164 1.00 90.50 83 SER A O 1
ATOM 668 N N . LEU A 1 84 ? 2.537 0.967 -3.668 1.00 91.12 84 LEU A N 1
ATOM 669 C CA . LEU A 1 84 ? 2.125 -0.418 -3.474 1.00 91.12 84 LEU A CA 1
ATOM 670 C C . LEU A 1 84 ? 2.613 -0.939 -2.119 1.00 91.12 84 LEU A C 1
ATOM 672 O O . LEU A 1 84 ? 1.822 -1.503 -1.375 1.00 91.12 84 LEU A O 1
ATOM 676 N N . VAL A 1 85 ? 3.871 -0.667 -1.762 1.00 91.94 85 VAL A N 1
ATOM 677 C CA . VAL A 1 85 ? 4.413 -1.002 -0.435 1.00 91.94 85 VAL A CA 1
ATOM 678 C C . VAL A 1 85 ? 3.635 -0.283 0.671 1.00 91.94 85 VAL A C 1
ATOM 680 O O . VAL A 1 85 ? 3.191 -0.911 1.628 1.00 91.94 85 VAL A O 1
ATOM 683 N N . ALA A 1 86 ? 3.407 1.027 0.528 1.00 93.06 86 ALA A N 1
ATOM 684 C CA . ALA A 1 86 ? 2.700 1.824 1.527 1.00 93.06 86 ALA A CA 1
ATOM 685 C C . ALA A 1 86 ? 1.275 1.324 1.789 1.00 93.06 86 ALA A C 1
ATOM 687 O O . ALA A 1 86 ? 0.819 1.344 2.931 1.00 93.06 86 ALA A O 1
ATOM 688 N N . ALA A 1 87 ? 0.581 0.848 0.752 1.00 94.56 87 ALA A N 1
ATOM 689 C CA . ALA A 1 87 ? -0.765 0.306 0.886 1.00 94.56 87 ALA A CA 1
ATOM 690 C C . ALA A 1 87 ? -0.816 -0.891 1.861 1.00 94.56 87 ALA A C 1
ATOM 692 O O . ALA A 1 87 ? -1.776 -1.022 2.615 1.00 94.56 87 ALA A O 1
ATOM 693 N N . PHE A 1 88 ? 0.237 -1.713 1.913 1.00 95.06 88 PHE A N 1
ATOM 694 C CA . PHE A 1 88 ? 0.286 -2.926 2.740 1.00 95.06 88 PHE A CA 1
ATOM 695 C C . PHE A 1 88 ? 1.076 -2.788 4.044 1.00 95.06 88 PHE A C 1
ATOM 697 O O . PHE A 1 88 ? 1.111 -3.726 4.838 1.00 95.06 88 PHE A O 1
ATOM 704 N N . TRP A 1 89 ? 1.679 -1.627 4.303 1.00 92.38 89 TRP A N 1
ATOM 705 C CA . TRP A 1 89 ? 2.381 -1.376 5.561 1.00 92.38 89 TRP A CA 1
ATOM 706 C C . TRP A 1 89 ? 1.455 -1.623 6.768 1.00 92.38 89 TRP A C 1
ATOM 708 O O . TRP A 1 89 ? 0.383 -1.033 6.842 1.00 92.38 89 TRP A O 1
ATOM 718 N N . ASP A 1 90 ? 1.829 -2.501 7.702 1.00 92.50 90 ASP A N 1
ATOM 719 C CA . ASP A 1 90 ? 0.980 -2.928 8.837 1.00 92.50 90 ASP A CA 1
ATOM 720 C C . ASP A 1 90 ? -0.401 -3.534 8.474 1.00 92.50 90 ASP A C 1
ATOM 722 O O . ASP A 1 90 ? -1.243 -3.730 9.349 1.00 92.50 90 ASP A O 1
ATOM 726 N N . ASN A 1 91 ? -0.635 -3.914 7.213 1.00 94.31 91 ASN A N 1
ATOM 727 C CA . ASN A 1 91 ? -1.857 -4.591 6.754 1.00 94.31 91 ASN A CA 1
ATOM 728 C C . ASN A 1 91 ? -1.571 -6.051 6.356 1.00 94.31 91 ASN A C 1
ATOM 730 O O . ASN A 1 91 ? -1.933 -6.486 5.264 1.00 94.31 91 ASN A O 1
ATOM 734 N N . SER A 1 92 ? -0.897 -6.801 7.237 1.00 89.62 92 SER A N 1
ATOM 735 C CA . SER A 1 92 ? -0.355 -8.140 6.942 1.00 89.62 92 SER A CA 1
ATOM 736 C C . SER A 1 92 ? -1.400 -9.233 6.672 1.00 89.62 92 SER A C 1
ATOM 738 O O . SER A 1 92 ? -1.061 -10.312 6.188 1.00 89.62 92 SER A O 1
ATOM 740 N N . ASP A 1 93 ? -2.668 -8.974 6.997 1.00 91.31 93 ASP A N 1
ATOM 741 C CA . ASP A 1 93 ? -3.810 -9.864 6.776 1.00 91.31 93 ASP A CA 1
ATOM 742 C C . ASP A 1 93 ? -4.530 -9.605 5.441 1.00 91.31 93 ASP A C 1
ATOM 744 O O . ASP A 1 93 ? -5.560 -10.225 5.157 1.00 91.31 93 ASP A O 1
ATOM 748 N N . ARG A 1 94 ? -4.019 -8.678 4.621 1.00 94.50 94 ARG A N 1
ATOM 749 C CA . ARG A 1 94 ? -4.616 -8.285 3.342 1.00 94.50 94 ARG A CA 1
ATOM 750 C C . ARG A 1 94 ? -3.801 -8.797 2.170 1.00 94.50 94 ARG A C 1
ATOM 752 O O . ARG A 1 94 ? -2.582 -8.890 2.219 1.00 94.50 94 ARG A O 1
ATOM 759 N N . TYR A 1 95 ? -4.501 -9.057 1.072 1.00 94.44 95 TYR A N 1
ATOM 760 C CA . TYR A 1 95 ? -3.899 -9.479 -0.185 1.00 94.44 95 TYR A CA 1
ATOM 761 C C . TYR A 1 95 ? -4.185 -8.467 -1.286 1.00 94.44 95 TYR A C 1
ATOM 763 O O . TYR A 1 95 ? -5.201 -7.758 -1.273 1.00 94.44 95 TYR A O 1
ATOM 771 N N . GLY A 1 96 ? -3.308 -8.416 -2.282 1.00 94.94 96 GLY A N 1
ATOM 772 C CA . GLY A 1 96 ? -3.554 -7.581 -3.443 1.00 94.94 96 GLY A CA 1
ATOM 773 C C . GLY A 1 96 ? -2.757 -7.925 -4.676 1.00 94.94 96 GLY A C 1
ATOM 774 O O . GLY A 1 96 ? -1.963 -8.861 -4.711 1.00 94.94 96 GLY A O 1
ATOM 775 N N . TYR A 1 97 ? -3.009 -7.131 -5.710 1.00 94.94 97 TYR A N 1
ATOM 776 C CA . TYR A 1 97 ? -2.417 -7.288 -7.023 1.00 94.94 97 TYR A CA 1
ATOM 777 C C . TYR A 1 97 ? -1.698 -6.018 -7.467 1.00 94.94 97 TYR A C 1
ATOM 779 O O . TYR A 1 97 ? -2.278 -4.931 -7.490 1.00 94.94 97 TYR A O 1
ATOM 787 N N . GLY A 1 98 ? -0.446 -6.175 -7.892 1.00 93.38 98 GLY A N 1
ATOM 788 C CA . GLY A 1 98 ? 0.261 -5.183 -8.696 1.00 93.38 98 GLY A CA 1
ATOM 789 C C . GLY A 1 98 ? 0.089 -5.523 -10.173 1.00 93.38 98 GLY A C 1
ATOM 790 O O . GLY A 1 98 ? 0.494 -6.600 -10.606 1.00 93.38 98 GLY A O 1
ATOM 791 N N . VAL A 1 99 ? -0.532 -4.636 -10.950 1.00 91.81 99 VAL A N 1
ATOM 792 C CA . VAL A 1 99 ? -0.830 -4.879 -12.366 1.00 91.81 99 VAL A CA 1
ATOM 793 C C . VAL A 1 99 ? -0.061 -3.912 -13.254 1.00 91.81 99 VAL A C 1
ATOM 795 O O . VAL A 1 99 ? -0.207 -2.699 -13.127 1.00 91.81 99 VAL A O 1
ATOM 798 N N . GLU A 1 100 ? 0.708 -4.432 -14.210 1.00 89.31 100 GLU A N 1
ATOM 799 C CA . GLU A 1 100 ? 1.500 -3.605 -15.128 1.00 89.31 100 GLU A CA 1
ATOM 800 C C . GLU A 1 100 ? 1.678 -4.261 -16.504 1.00 89.31 100 GLU A C 1
ATOM 802 O O . GLU A 1 100 ? 1.630 -5.483 -16.656 1.00 89.31 100 GLU A O 1
ATOM 807 N N . ALA A 1 101 ? 1.873 -3.452 -17.547 1.00 86.25 101 ALA A N 1
ATOM 808 C CA . ALA A 1 101 ? 2.311 -3.930 -18.858 1.00 86.25 101 ALA A CA 1
ATOM 809 C C . ALA A 1 101 ? 3.845 -4.075 -18.888 1.00 86.25 101 ALA A C 1
ATOM 811 O O . ALA A 1 101 ? 4.526 -3.366 -19.634 1.00 86.25 101 ALA A O 1
ATOM 812 N N . PHE A 1 102 ? 4.384 -5.002 -18.087 1.00 80.69 102 PHE A N 1
ATOM 813 C CA . PHE A 1 102 ? 5.829 -5.188 -17.881 1.00 80.69 102 PHE A CA 1
ATOM 814 C C . PHE A 1 102 ? 6.625 -5.208 -19.197 1.00 80.69 102 PHE A C 1
ATOM 816 O O . PHE A 1 102 ? 7.499 -4.379 -19.403 1.00 80.69 102 PHE A O 1
ATOM 823 N N . PHE A 1 103 ? 6.235 -6.036 -20.169 1.00 76.69 103 PHE A N 1
ATOM 824 C CA . PHE A 1 103 ? 6.945 -6.139 -21.455 1.00 76.69 103 PHE A CA 1
ATOM 825 C C . PHE A 1 103 ? 6.929 -4.867 -22.313 1.00 76.69 103 PHE A C 1
ATOM 827 O O . PHE A 1 103 ? 7.775 -4.708 -23.191 1.00 76.69 103 PHE A O 1
ATOM 834 N N . LYS A 1 104 ? 5.949 -3.980 -22.112 1.00 82.88 104 LYS A N 1
ATOM 835 C CA . LYS A 1 104 ? 5.829 -2.733 -22.877 1.00 82.88 104 LYS A CA 1
ATOM 836 C C . LYS A 1 104 ? 6.641 -1.608 -22.241 1.00 82.88 104 LYS A C 1
ATOM 838 O O . LYS A 1 104 ? 7.244 -0.821 -22.964 1.00 82.88 104 LYS A O 1
ATOM 843 N N . TYR A 1 105 ? 6.629 -1.518 -20.911 1.00 82.94 105 TYR A N 1
ATOM 844 C CA . TYR A 1 105 ? 7.209 -0.396 -20.163 1.00 82.94 105 TYR A CA 1
ATOM 845 C C . TYR A 1 105 ? 8.521 -0.731 -19.431 1.00 82.94 105 TYR A C 1
ATOM 847 O O . TYR A 1 105 ? 9.150 0.169 -18.861 1.00 82.94 105 TYR A O 1
ATOM 855 N N . ASP A 1 106 ? 8.931 -1.998 -19.463 1.00 87.25 106 ASP A N 1
ATOM 856 C CA . ASP A 1 106 ? 10.144 -2.543 -18.851 1.00 87.25 106 ASP A CA 1
ATOM 857 C C . ASP A 1 106 ? 10.704 -3.732 -19.663 1.00 87.25 106 ASP A C 1
ATOM 859 O O . ASP A 1 106 ? 10.717 -4.873 -19.203 1.00 87.25 106 ASP A O 1
ATOM 863 N N . PRO A 1 107 ? 11.141 -3.508 -20.916 1.00 84.62 107 PRO A N 1
ATOM 864 C CA . PRO A 1 107 ? 11.643 -4.581 -21.775 1.00 84.62 107 PRO A CA 1
ATOM 865 C C . PRO A 1 107 ? 12.924 -5.247 -21.246 1.00 84.62 107 PRO A C 1
ATOM 867 O O . PRO A 1 107 ? 13.198 -6.383 -21.622 1.00 84.62 107 PRO A O 1
ATOM 870 N N . SER A 1 108 ? 13.704 -4.564 -20.397 1.00 89.69 108 SER A N 1
ATOM 871 C CA . SER A 1 108 ? 14.875 -5.141 -19.722 1.00 89.69 108 SER A CA 1
ATOM 872 C C . SER A 1 108 ? 14.505 -6.009 -18.515 1.00 89.69 108 SER A C 1
ATOM 874 O O . SER A 1 108 ? 15.333 -6.806 -18.085 1.00 89.69 108 SER A O 1
ATOM 876 N N . GLY A 1 109 ? 13.292 -5.863 -17.970 1.00 88.19 109 GLY A N 1
ATOM 877 C CA . GLY A 1 109 ? 12.857 -6.515 -16.731 1.00 88.19 109 GLY A CA 1
ATOM 878 C C . GLY A 1 109 ? 13.445 -5.907 -15.454 1.00 88.19 109 GLY A C 1
ATOM 879 O O . GLY A 1 109 ? 13.178 -6.406 -14.366 1.00 88.19 109 GLY A O 1
ATOM 880 N N . GLU A 1 110 ? 14.241 -4.842 -15.562 1.00 90.44 110 GLU A N 1
ATOM 881 C CA . GLU A 1 110 ? 14.946 -4.234 -14.430 1.00 90.44 110 GLU A CA 1
ATOM 882 C C . GLU A 1 110 ? 13.972 -3.670 -13.391 1.00 90.44 110 GLU A C 1
ATOM 884 O O . GLU A 1 110 ? 14.157 -3.867 -12.192 1.00 90.44 110 GLU A O 1
ATOM 889 N N . LYS A 1 111 ? 12.890 -3.014 -13.828 1.00 88.69 111 LYS A N 1
ATOM 890 C CA . LYS A 1 111 ? 11.903 -2.450 -12.897 1.00 88.69 111 LYS A CA 1
ATOM 891 C C . LYS A 1 111 ? 11.106 -3.537 -12.191 1.00 88.69 111 LYS A C 1
ATOM 893 O O . LYS A 1 111 ? 10.732 -3.344 -11.037 1.00 88.69 111 LYS A O 1
ATOM 898 N N . LEU A 1 112 ? 10.817 -4.648 -12.871 1.00 89.31 112 LEU A N 1
ATOM 899 C CA . LEU A 1 112 ? 10.179 -5.808 -12.256 1.00 89.31 112 LEU A CA 1
ATOM 900 C C . LEU A 1 112 ? 11.092 -6.449 -11.204 1.00 89.31 112 LEU A C 1
ATOM 902 O O . LEU A 1 112 ? 10.608 -6.765 -10.119 1.00 89.31 112 LEU A O 1
ATOM 906 N N . THR A 1 113 ? 12.387 -6.596 -11.492 1.00 90.81 113 THR A N 1
ATOM 907 C CA . THR A 1 113 ? 13.372 -7.094 -10.519 1.00 90.81 113 THR A CA 1
ATOM 908 C C . THR A 1 113 ? 13.413 -6.198 -9.286 1.00 90.81 113 THR A C 1
ATOM 910 O O . THR A 1 113 ? 13.166 -6.681 -8.188 1.00 90.81 113 THR A O 1
ATOM 913 N N . ILE A 1 114 ? 13.584 -4.886 -9.470 1.00 89.25 114 ILE A N 1
ATOM 914 C CA . ILE A 1 114 ? 13.627 -3.918 -8.363 1.00 89.25 114 ILE A CA 1
ATOM 915 C C . ILE A 1 114 ? 12.321 -3.928 -7.551 1.00 89.25 114 ILE A C 1
ATOM 917 O O . ILE A 1 114 ? 12.344 -3.844 -6.328 1.00 89.25 114 ILE A O 1
ATOM 921 N N . LEU A 1 115 ? 11.160 -4.016 -8.213 1.00 89.88 115 LEU A N 1
ATOM 922 C CA . LEU A 1 115 ? 9.882 -4.127 -7.506 1.00 89.88 115 LEU A CA 1
ATOM 923 C C . LEU A 1 115 ? 9.813 -5.419 -6.682 1.00 89.88 115 LEU A C 1
ATOM 925 O O . LEU A 1 115 ? 9.294 -5.394 -5.575 1.00 89.88 115 LEU A O 1
ATOM 929 N N . SER A 1 116 ? 10.315 -6.533 -7.213 1.00 90.94 116 SER A N 1
ATOM 930 C CA . SER A 1 116 ? 10.317 -7.815 -6.501 1.00 90.94 116 SER A CA 1
ATOM 931 C C . SER A 1 116 ? 11.234 -7.764 -5.275 1.00 90.94 116 SER A C 1
ATOM 933 O O . SER A 1 116 ? 10.814 -8.181 -4.202 1.00 90.94 116 SER A O 1
ATOM 935 N N . GLU A 1 117 ? 12.420 -7.164 -5.409 1.00 92.06 117 GLU A N 1
ATOM 936 C CA . GLU A 1 117 ? 13.353 -6.918 -4.300 1.00 92.06 117 GLU A CA 1
ATOM 937 C C . GLU A 1 117 ? 12.719 -6.044 -3.207 1.00 92.06 117 GLU A C 1
ATOM 939 O O . GLU A 1 117 ? 12.769 -6.405 -2.036 1.00 92.06 117 GLU A O 1
ATOM 944 N N . ASP A 1 118 ? 12.036 -4.948 -3.570 1.00 89.38 118 ASP A N 1
ATOM 945 C CA . ASP A 1 118 ? 11.309 -4.129 -2.589 1.00 89.38 118 ASP A CA 1
ATOM 946 C C . ASP A 1 118 ? 10.251 -4.965 -1.841 1.00 89.38 118 ASP A C 1
ATOM 948 O O . ASP A 1 118 ? 10.125 -4.874 -0.620 1.00 89.38 118 ASP A O 1
ATOM 952 N N . LEU A 1 119 ? 9.466 -5.781 -2.554 1.00 91.81 119 LEU A N 1
ATOM 953 C CA . LEU A 1 119 ? 8.436 -6.615 -1.925 1.00 91.81 119 LEU A CA 1
ATOM 954 C C . LEU A 1 119 ? 9.034 -7.646 -0.960 1.00 91.81 119 LEU A C 1
ATOM 956 O O . LEU A 1 119 ? 8.417 -7.929 0.066 1.00 91.81 119 LEU A O 1
ATOM 960 N N . GLU A 1 120 ? 10.212 -8.187 -1.255 1.00 93.00 120 GLU A N 1
ATOM 961 C CA . GLU A 1 120 ? 10.941 -9.075 -0.346 1.00 93.00 120 GLU A CA 1
ATOM 962 C C . GLU A 1 120 ? 11.473 -8.317 0.879 1.00 93.00 120 GLU A C 1
ATOM 964 O O . GLU A 1 120 ? 11.205 -8.725 2.012 1.00 93.00 120 GLU A O 1
ATOM 969 N N . ASP A 1 121 ? 12.137 -7.176 0.673 1.00 91.12 121 ASP A N 1
ATOM 970 C CA . ASP A 1 121 ? 12.701 -6.330 1.735 1.00 91.12 121 ASP A CA 1
ATOM 971 C C . ASP A 1 121 ? 11.638 -5.876 2.747 1.00 91.12 121 ASP A C 1
ATOM 973 O O . ASP A 1 121 ? 11.900 -5.788 3.951 1.00 91.12 121 ASP A O 1
ATOM 977 N N . PHE A 1 122 ? 10.423 -5.599 2.267 1.00 89.81 122 PHE A N 1
ATOM 978 C CA . PHE A 1 122 ? 9.287 -5.198 3.095 1.00 89.81 122 PHE A CA 1
ATOM 979 C C . PHE A 1 122 ? 8.411 -6.370 3.569 1.00 89.81 122 PHE A C 1
ATOM 981 O O . PHE A 1 122 ? 7.408 -6.131 4.236 1.00 89.81 122 PHE A O 1
ATOM 988 N N . GLN A 1 123 ? 8.785 -7.623 3.278 1.00 93.38 123 GLN A N 1
ATOM 989 C CA . GLN A 1 123 ? 8.054 -8.838 3.682 1.00 93.38 123 GLN A CA 1
ATOM 990 C C . GLN A 1 123 ? 6.609 -8.902 3.143 1.00 93.38 123 GLN A C 1
ATOM 992 O O . GLN A 1 123 ? 5.684 -9.382 3.802 1.00 93.38 123 GLN A O 1
ATOM 997 N N . LEU A 1 124 ? 6.413 -8.414 1.918 1.00 93.88 124 LEU A N 1
ATOM 998 C CA . LEU A 1 124 ? 5.125 -8.323 1.225 1.00 93.88 124 LEU A CA 1
ATOM 999 C C . LEU A 1 124 ? 4.973 -9.328 0.072 1.00 93.88 124 LEU A C 1
ATOM 1001 O O . LEU A 1 124 ? 3.890 -9.419 -0.509 1.00 93.88 124 LEU A O 1
ATOM 1005 N N . SER A 1 125 ? 6.019 -10.090 -0.262 1.00 92.31 125 SER A N 1
ATOM 1006 C CA . SER A 1 125 ? 6.034 -11.044 -1.384 1.00 92.31 125 SER A CA 1
ATOM 1007 C C . SER A 1 125 ? 4.921 -12.101 -1.321 1.00 92.31 125 SER A C 1
ATOM 1009 O O . SER A 1 125 ? 4.388 -12.493 -2.355 1.00 92.31 125 SER A O 1
ATOM 1011 N N . GLU A 1 126 ? 4.516 -12.511 -0.118 1.00 92.88 126 GLU A N 1
ATOM 1012 C CA . GLU A 1 126 ? 3.438 -13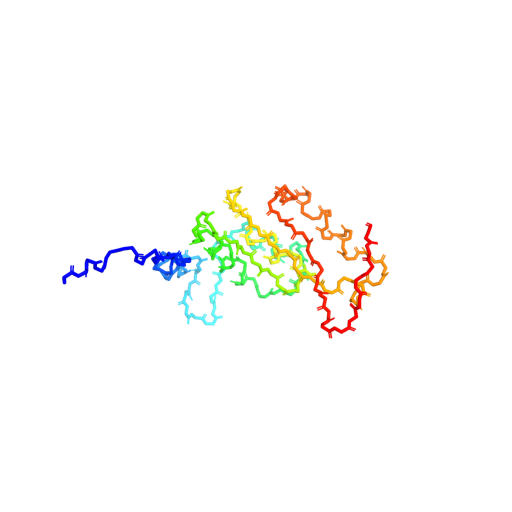.492 0.091 1.00 92.88 126 GLU A CA 1
ATOM 1013 C C . GLU A 1 126 ? 2.025 -12.885 -0.002 1.00 92.88 126 GLU A C 1
ATOM 1015 O O . GLU A 1 126 ? 1.034 -13.606 -0.118 1.00 92.88 126 GLU A O 1
ATOM 1020 N N . GLN A 1 127 ? 1.914 -11.556 0.069 1.00 92.25 127 GLN A N 1
ATOM 1021 C CA . GLN A 1 127 ? 0.638 -10.833 0.116 1.00 92.25 127 GLN A CA 1
ATOM 1022 C C . GLN A 1 127 ? 0.283 -10.185 -1.227 1.00 92.25 127 GLN A C 1
ATOM 1024 O O . GLN A 1 127 ? -0.895 -9.990 -1.546 1.00 92.25 127 GLN A O 1
ATOM 1029 N N . ILE A 1 128 ? 1.301 -9.833 -2.017 1.00 94.12 128 ILE A N 1
ATOM 1030 C CA . ILE A 1 128 ? 1.152 -9.043 -3.236 1.00 94.12 128 ILE A CA 1
ATOM 1031 C C . ILE A 1 128 ? 1.510 -9.881 -4.460 1.00 94.12 128 ILE A C 1
ATOM 1033 O O . ILE A 1 128 ? 2.667 -10.199 -4.719 1.00 94.12 128 ILE A O 1
ATOM 1037 N N . PHE A 1 129 ? 0.503 -10.162 -5.280 1.00 92.88 129 PHE A N 1
ATOM 1038 C CA . PHE A 1 129 ? 0.656 -10.927 -6.509 1.00 92.88 129 PHE A CA 1
ATOM 1039 C C . PHE A 1 129 ? 0.865 -9.999 -7.709 1.00 92.88 129 PHE A C 1
ATOM 1041 O O . PHE A 1 129 ? 0.042 -9.129 -8.006 1.00 92.88 129 PHE A O 1
ATOM 1048 N N . LEU A 1 130 ? 1.948 -10.199 -8.458 1.00 91.12 130 LEU A N 1
ATOM 1049 C CA . LEU A 1 130 ? 2.209 -9.424 -9.671 1.00 91.12 130 LEU A CA 1
ATOM 1050 C C . LEU A 1 130 ? 1.519 -10.060 -10.880 1.00 91.12 130 LEU A C 1
ATOM 1052 O O . LEU A 1 130 ? 1.695 -11.241 -11.180 1.00 91.12 130 LEU A O 1
ATOM 1056 N N . SER A 1 131 ? 0.725 -9.265 -11.595 1.00 86.38 131 SER A N 1
ATOM 1057 C CA . SER A 1 131 ? -0.015 -9.702 -12.776 1.00 86.38 131 SER A CA 1
ATOM 1058 C C . SER A 1 131 ? 0.249 -8.794 -13.968 1.00 86.38 131 SER A C 1
ATOM 1060 O O . SER A 1 131 ? 0.413 -7.580 -13.859 1.00 86.38 131 SER A O 1
ATOM 1062 N N . ARG A 1 132 ? 0.273 -9.392 -15.156 1.00 78.12 132 ARG A N 1
ATOM 1063 C CA . ARG A 1 132 ? 0.448 -8.654 -16.407 1.00 78.12 132 ARG A CA 1
ATOM 1064 C C . ARG A 1 132 ? -0.877 -8.047 -16.861 1.00 78.12 132 ARG A C 1
ATOM 1066 O O . ARG A 1 132 ? -1.883 -8.751 -16.951 1.00 78.12 132 ARG A O 1
ATOM 1073 N N . SER A 1 133 ? -0.870 -6.777 -17.259 1.00 67.81 133 SER A N 1
ATOM 1074 C CA . SER A 1 133 ? -1.965 -6.254 -18.077 1.00 67.81 133 SER A CA 1
ATOM 1075 C C . SER A 1 133 ? -1.795 -6.753 -19.516 1.00 67.81 133 SER A C 1
ATOM 1077 O O . SER A 1 133 ? -0.718 -6.667 -20.109 1.00 67.81 133 SER A O 1
ATOM 1079 N N . VAL A 1 134 ? -2.847 -7.353 -20.076 1.00 59.09 134 VAL A N 1
ATOM 1080 C CA . VAL A 1 134 ? -2.855 -7.814 -21.470 1.00 59.09 134 VAL A CA 1
ATOM 1081 C C . VAL A 1 134 ? -3.638 -6.793 -22.285 1.00 59.09 134 VAL A C 1
ATOM 1083 O O . VAL A 1 134 ? -4.830 -6.597 -22.047 1.00 59.09 134 VAL A O 1
ATOM 1086 N N . GLU A 1 135 ? -2.999 -6.144 -23.262 1.00 53.00 135 GLU A N 1
ATOM 1087 C CA . GLU A 1 135 ? -3.739 -5.378 -24.268 1.00 53.00 135 GLU A CA 1
ATOM 1088 C C . GLU A 1 135 ? -4.680 -6.340 -25.011 1.00 53.00 135 GLU A C 1
ATOM 1090 O O . GLU A 1 135 ? -4.239 -7.346 -25.583 1.00 53.00 135 GLU A O 1
ATOM 1095 N N . ARG A 1 136 ? -5.991 -6.055 -24.997 1.00 43.47 136 ARG A N 1
ATOM 1096 C CA . ARG A 1 136 ? -6.977 -6.819 -25.775 1.00 43.47 136 ARG A CA 1
ATOM 1097 C C . ARG A 1 136 ? -6.524 -6.853 -27.239 1.00 43.47 136 ARG A C 1
ATOM 1099 O O . ARG A 1 136 ? -6.513 -5.824 -27.902 1.00 43.47 136 ARG A O 1
ATOM 1106 N N . GLY A 1 137 ? -6.160 -8.040 -27.730 1.00 51.19 137 GLY A N 1
ATOM 1107 C CA . GLY A 1 137 ? -5.814 -8.273 -29.138 1.00 51.19 137 GLY A CA 1
ATOM 1108 C C . GLY A 1 137 ? -4.472 -8.961 -29.404 1.00 51.19 137 GLY A C 1
ATOM 1109 O O . GLY A 1 137 ? -4.257 -9.400 -30.531 1.00 51.19 137 GLY A O 1
ATOM 1110 N N . LYS A 1 138 ? -3.585 -9.132 -28.413 1.00 44.97 138 LYS A N 1
ATOM 1111 C CA . LYS A 1 138 ? -2.329 -9.884 -28.603 1.00 44.97 138 LYS A CA 1
ATOM 1112 C C . LYS A 1 138 ? -2.318 -11.159 -27.764 1.00 44.97 138 LYS A C 1
ATOM 1114 O O . LYS A 1 138 ? -2.349 -11.119 -26.538 1.00 44.97 138 LYS A O 1
ATOM 1119 N N . LYS A 1 139 ? -2.328 -12.301 -28.465 1.00 38.75 139 LYS A N 1
ATOM 1120 C CA . LYS A 1 139 ? -2.318 -13.651 -27.890 1.00 38.75 139 LYS A CA 1
ATOM 1121 C C . LYS A 1 139 ? -1.164 -13.798 -26.901 1.00 38.75 139 LYS A C 1
ATOM 1123 O O . LYS A 1 139 ? -0.015 -13.501 -27.212 1.00 38.75 139 LYS A O 1
ATOM 1128 N N . SER A 1 140 ? -1.512 -14.266 -25.714 1.00 37.38 140 SER A N 1
ATOM 1129 C CA . SER A 1 140 ? -0.601 -14.581 -24.629 1.00 37.38 140 SER A CA 1
ATOM 1130 C C . SER A 1 140 ? 0.325 -15.737 -25.005 1.00 37.38 140 SER A C 1
ATOM 1132 O O . SER A 1 140 ? -0.157 -16.811 -25.360 1.00 37.38 140 SER A O 1
ATOM 1134 N N . TYR A 1 141 ? 1.634 -15.547 -24.861 1.00 32.47 141 TYR A N 1
ATOM 1135 C CA . TYR A 1 141 ? 2.575 -16.661 -24.762 1.00 32.47 141 TYR A CA 1
ATOM 1136 C C . TYR A 1 141 ? 2.597 -17.155 -23.307 1.00 32.47 141 TYR A C 1
ATOM 1138 O O . TYR A 1 141 ? 2.489 -16.355 -22.363 1.00 32.47 141 TYR A O 1
ATOM 1146 N N . LYS A 1 142 ? 2.620 -18.484 -23.154 1.00 33.19 142 LYS A N 1
ATOM 1147 C CA . LYS A 1 142 ? 2.813 -19.184 -21.879 1.00 33.19 142 LYS A CA 1
ATOM 1148 C C . LYS A 1 142 ? 4.242 -18.930 -21.394 1.00 33.19 142 LYS A C 1
ATOM 1150 O O . LYS A 1 142 ? 5.158 -18.964 -22.213 1.00 33.19 142 LYS A O 1
ATOM 1155 N N . ILE A 1 143 ? 4.362 -18.653 -20.097 1.00 41.62 143 ILE A N 1
ATOM 1156 C CA . ILE A 1 143 ? 5.607 -18.791 -19.333 1.00 41.62 143 ILE A CA 1
ATOM 1157 C C . ILE A 1 143 ? 5.834 -20.291 -19.137 1.00 41.62 143 ILE A C 1
ATOM 1159 O O . ILE A 1 143 ? 4.811 -20.984 -18.904 1.00 41.62 143 ILE A O 1
#

Foldseek 3Di:
DDDPPDPPPPPFFQVVQLVVCLQVQWDPPPDPPIAGPDPVLLVLCVVLVQDDDSSLLVSLLSSQVRGDLPDADEDEPCLSLSNVLSNCVVVVSHAYEYEYQCCVPPVVCPSVVVSCVSCVVSVNNVRYHYDYDDDPPDDDDDD

Radius of gyration: 17.92 Å; chains: 1; bounding box: 60×42×41 Å

Organism: NCBI:txid2303983

Sequence (143 aa):
MIKGEDRHFCKSMDLQKFLEKLPQQYQDWGSPLMSPISEQLTLLSEKTASYPDRNLFPLLNLAVACLQPDEVYCQVGCFRRGSLVAAFWDNSDRYGYGVEAFFKYDPSGEKLTILSEDLEDFQLSEQIFLSRSVERGKKSYKI